Protein AF-A0A959B3U3-F1 (afdb_monomer)

Foldseek 3Di:
DVPDDPVPDDPDPDDDDDDPDDDDDDDDDWDLADKAAPVRHQDDDFDAQPPDWGKGFIDGPPTIADKWKFKAAPVRHTPDTDPHRIDTCNPPDPHDMHIGIDHDHDD

Nearest PDB structures (foldseek):
  9fly-assembly1_A  TM=5.679E-01  e=2.141E+00  Aureispira sp. CCB-QB1
  7uja-assembly1_K  TM=3.848E-01  e=6.391E-01  Respiratory syncytial virus
  7sem-assembly1_F  TM=3.787E-01  e=1.516E+00  human metapneumovirus
  6leg-assembly1_D  TM=4.419E-01  e=4.527E+00  Escherichia coli
  7tzh-assembly2_B  TM=5.609E-01  e=7.601E+00  Homo sapiens

Solvent-accessible surface area (backbone atoms only — not comparable to full-atom values): 7048 Å² total; per-residue (Å²): 111,96,90,56,59,78,92,80,48,84,88,54,100,61,96,76,82,79,71,98,66,84,86,87,84,84,88,69,77,53,30,42,52,47,64,29,26,88,87,67,44,84,77,84,89,79,65,57,69,72,86,53,86,34,72,49,52,54,36,77,45,78,63,31,66,49,77,44,41,38,32,19,40,81,85,68,49,79,75,46,75,54,96,58,53,64,44,68,39,24,87,44,78,91,78,58,73,43,78,41,53,44,36,39,75,88,133

Secondary structure (DSSP, 8-state):
-TTS-TTTS--SSS-----S----------B--EEE-TTS-S-----TTSSS--EEE-EEES-BSEEEEEEEETT--EEE--SSSEEE-TTSPSS-EEEEEEEE---

Sequence (107 aa):
MVGDDAAAVALSDDCFDLSDNYITVVRVVPDGGMVSRPNGATEVYVCPGDGNPDIVRADSSGTAGLYTYVITDENNIILSLPTGDSFDFDDAPAGICRIWGLAYTGN

pLDDT: mean 93.55, std 5.15, range [63.56, 98.06]

Structure (mmCIF, N/CA/C/O backbone):
data_AF-A0A959B3U3-F1
#
_entry.id   AF-A0A959B3U3-F1
#
loop_
_atom_site.group_PDB
_atom_site.id
_atom_site.type_symbol
_atom_site.label_atom_id
_atom_site.label_alt_id
_atom_site.label_comp_id
_atom_site.label_asym_id
_atom_site.label_entity_id
_atom_site.label_seq_id
_atom_site.pdbx_PDB_ins_code
_atom_site.Cartn_x
_atom_site.Cartn_y
_atom_site.Cartn_z
_atom_site.occupancy
_atom_site.B_iso_or_equiv
_atom_site.auth_seq_id
_atom_site.auth_comp_id
_atom_site.auth_asym_id
_atom_site.auth_atom_id
_atom_site.pdbx_PDB_model_num
ATOM 1 N N . MET A 1 1 ? 2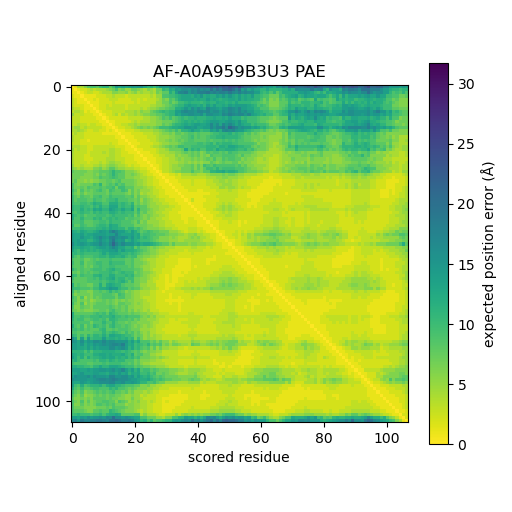4.433 -9.248 -27.341 1.00 64.56 1 MET A N 1
ATOM 2 C CA . MET A 1 1 ? 24.847 -9.950 -26.102 1.00 64.56 1 MET A CA 1
ATOM 3 C C . MET A 1 1 ? 24.015 -9.446 -24.931 1.00 64.56 1 MET A C 1
ATOM 5 O O . MET A 1 1 ? 23.325 -8.444 -25.069 1.00 64.56 1 MET A O 1
ATOM 9 N N . VAL A 1 2 ? 24.027 -10.141 -23.789 1.00 85.81 2 VAL A N 1
ATOM 10 C CA . VAL A 1 2 ? 23.356 -9.634 -22.579 1.00 85.81 2 VAL A CA 1
ATOM 11 C C . VAL A 1 2 ? 23.987 -8.296 -22.191 1.00 85.81 2 VAL A C 1
ATOM 13 O O . VAL A 1 2 ? 25.197 -8.235 -21.989 1.00 85.81 2 VAL A O 1
ATOM 16 N N . GLY A 1 3 ? 23.159 -7.255 -22.094 1.00 88.00 3 GLY A N 1
ATOM 17 C CA . GLY A 1 3 ? 23.585 -5.887 -21.786 1.00 88.00 3 GLY A CA 1
ATOM 18 C C . GLY A 1 3 ? 23.731 -4.964 -22.999 1.00 88.00 3 GLY A C 1
ATOM 19 O O . GLY A 1 3 ? 23.881 -3.763 -22.796 1.00 88.00 3 GLY A O 1
ATOM 20 N N . ASP A 1 4 ? 23.644 -5.485 -24.226 1.00 94.44 4 ASP A N 1
ATOM 21 C CA . ASP A 1 4 ? 23.691 -4.653 -25.432 1.00 94.44 4 ASP A CA 1
ATOM 22 C C . ASP A 1 4 ? 22.347 -3.959 -25.696 1.00 94.44 4 ASP A C 1
ATOM 24 O O . ASP A 1 4 ? 21.279 -4.511 -25.416 1.00 94.44 4 ASP A O 1
ATOM 28 N N . ASP A 1 5 ? 22.410 -2.769 -26.296 1.00 92.69 5 ASP A N 1
ATOM 29 C CA . ASP A 1 5 ? 21.238 -2.070 -26.820 1.00 92.69 5 ASP A CA 1
ATOM 30 C C . ASP A 1 5 ? 20.750 -2.762 -28.100 1.00 92.69 5 ASP A C 1
ATOM 32 O O . ASP A 1 5 ? 21.403 -2.723 -29.146 1.00 92.69 5 ASP A O 1
ATOM 36 N N . ALA A 1 6 ? 19.581 -3.395 -28.011 1.00 92.00 6 ALA A N 1
ATOM 37 C CA . ALA A 1 6 ? 18.974 -4.131 -29.112 1.00 92.00 6 ALA A CA 1
ATOM 38 C C . ALA A 1 6 ? 18.681 -3.254 -30.344 1.00 92.00 6 ALA A C 1
ATOM 40 O O . ALA A 1 6 ? 18.619 -3.786 -31.448 1.00 92.00 6 ALA A O 1
ATOM 41 N N . ALA A 1 7 ? 18.536 -1.935 -30.179 1.00 91.31 7 ALA A N 1
ATOM 42 C CA . ALA A 1 7 ? 18.303 -1.008 -31.284 1.00 91.31 7 ALA A CA 1
ATOM 43 C C . ALA A 1 7 ? 19.597 -0.547 -31.980 1.00 91.31 7 ALA A C 1
ATOM 45 O O . ALA A 1 7 ? 19.534 0.079 -33.038 1.00 91.31 7 ALA A O 1
ATOM 46 N N . ALA A 1 8 ? 20.766 -0.830 -31.399 1.00 91.38 8 ALA A N 1
ATOM 47 C CA . ALA A 1 8 ? 22.051 -0.325 -31.884 1.00 91.38 8 ALA A CA 1
ATOM 48 C C . ALA A 1 8 ? 23.000 -1.418 -32.397 1.00 91.38 8 ALA A C 1
ATOM 50 O O . ALA A 1 8 ? 23.991 -1.101 -33.059 1.00 91.38 8 ALA A O 1
ATOM 51 N N . VAL A 1 9 ? 22.737 -2.692 -32.091 1.00 92.19 9 VAL A N 1
ATOM 52 C CA . VAL A 1 9 ? 23.611 -3.810 -32.473 1.00 92.19 9 VAL A CA 1
ATOM 53 C C . VAL A 1 9 ? 22.992 -4.672 -33.569 1.00 92.19 9 VAL A C 1
ATOM 55 O O . VAL A 1 9 ? 21.776 -4.820 -33.653 1.00 92.19 9 VAL A O 1
ATOM 58 N N . ALA A 1 10 ? 23.840 -5.289 -34.396 1.00 91.38 10 ALA A N 1
ATOM 59 C CA . ALA A 1 10 ? 23.390 -6.311 -35.334 1.00 91.38 10 ALA A CA 1
ATOM 60 C C . ALA A 1 10 ? 22.906 -7.543 -34.552 1.00 91.38 10 ALA A C 1
ATOM 62 O O . ALA A 1 10 ? 23.698 -8.211 -33.882 1.00 91.38 10 ALA A O 1
ATOM 63 N N . LEU A 1 11 ? 21.601 -7.815 -34.610 1.00 91.25 11 LEU A N 1
ATOM 64 C CA . LEU A 1 11 ? 20.974 -8.946 -33.917 1.00 91.25 11 LEU A CA 1
ATOM 65 C C . LEU A 1 11 ? 20.965 -10.228 -34.759 1.00 91.25 11 LEU A C 1
ATOM 67 O O . LEU A 1 11 ? 20.852 -11.321 -34.207 1.00 91.25 11 LEU A O 1
ATOM 71 N N . SER A 1 12 ? 21.106 -10.094 -36.076 1.00 93.12 12 SER A N 1
ATOM 72 C CA . SER A 1 12 ? 21.281 -11.183 -37.036 1.00 93.12 12 SER A CA 1
ATOM 73 C C . SER A 1 12 ? 22.403 -10.824 -38.014 1.00 93.12 12 SER A C 1
ATOM 75 O O . SER A 1 12 ? 22.763 -9.657 -38.170 1.00 93.12 12 SER A O 1
ATOM 77 N N . ASP A 1 13 ? 22.977 -11.847 -38.636 1.00 92.81 13 ASP A N 1
ATOM 78 C CA . ASP A 1 13 ? 23.920 -11.768 -39.750 1.00 92.81 13 ASP A CA 1
ATOM 79 C C . ASP A 1 13 ? 23.238 -11.543 -41.114 1.00 92.81 13 ASP A C 1
ATOM 81 O O . ASP A 1 13 ? 23.927 -11.373 -42.121 1.00 92.81 13 ASP A O 1
ATOM 85 N N . ASP A 1 14 ? 21.904 -11.487 -41.138 1.00 91.81 14 ASP A N 1
ATOM 86 C CA . ASP A 1 14 ? 21.077 -11.122 -42.289 1.00 91.81 14 ASP A CA 1
ATOM 87 C C . ASP A 1 14 ? 19.996 -10.093 -41.870 1.00 91.81 14 ASP A C 1
ATOM 89 O O . ASP A 1 14 ? 20.128 -9.401 -40.858 1.00 91.81 14 ASP A O 1
ATOM 93 N N . CYS A 1 15 ? 18.931 -9.939 -42.655 1.00 94.19 15 CYS A N 1
ATOM 94 C CA . CYS A 1 15 ? 17.864 -8.969 -42.427 1.00 94.19 15 CYS A CA 1
ATOM 95 C C . CYS A 1 15 ? 17.078 -9.258 -41.134 1.00 94.19 15 CYS A C 1
ATOM 97 O O . CYS A 1 15 ? 16.486 -10.327 -40.975 1.00 94.19 15 CYS A O 1
ATOM 99 N N . PHE A 1 16 ? 16.998 -8.267 -40.246 1.00 94.12 16 PHE A N 1
ATOM 100 C CA . PHE A 1 16 ? 16.169 -8.294 -39.041 1.00 94.12 16 PHE A CA 1
ATOM 101 C C . PHE A 1 16 ? 15.469 -6.948 -38.842 1.00 94.12 16 PHE A C 1
ATOM 103 O O . PHE A 1 16 ? 15.914 -5.927 -39.366 1.00 94.12 16 PHE A O 1
ATOM 110 N N . ASP A 1 17 ? 14.390 -6.961 -38.065 1.00 94.94 17 ASP A N 1
ATOM 111 C CA . ASP A 1 17 ? 13.682 -5.763 -37.624 1.00 94.94 17 ASP A CA 1
ATOM 112 C C . ASP A 1 17 ? 13.137 -5.993 -36.209 1.00 94.94 17 ASP A C 1
ATOM 114 O O . ASP A 1 17 ? 12.819 -7.129 -35.836 1.00 94.94 17 ASP A O 1
ATOM 118 N N . LEU A 1 18 ? 13.061 -4.933 -35.410 1.00 95.88 18 LEU A N 1
ATOM 119 C CA . LEU A 1 18 ? 12.383 -4.969 -34.116 1.00 95.88 18 LEU A CA 1
ATOM 120 C C . LEU A 1 18 ? 10.930 -4.539 -34.311 1.00 95.88 18 LEU A C 1
ATOM 122 O O . LEU A 1 18 ? 10.608 -3.792 -35.225 1.00 95.88 18 LEU A O 1
ATOM 126 N N . SER A 1 19 ? 10.032 -4.996 -33.441 1.00 96.44 19 SER A N 1
ATOM 127 C CA . SER A 1 19 ? 8.667 -4.473 -33.451 1.00 96.44 19 SER A CA 1
ATOM 128 C C . SER A 1 19 ? 8.660 -2.965 -33.178 1.00 96.44 19 SER A C 1
ATOM 130 O O . SER A 1 19 ? 9.404 -2.483 -32.325 1.00 96.44 19 SER A O 1
ATOM 132 N N . ASP A 1 20 ? 7.742 -2.239 -33.824 1.00 96.25 20 ASP A N 1
ATOM 133 C CA . ASP A 1 20 ? 7.542 -0.794 -33.611 1.00 96.25 20 ASP A CA 1
ATOM 134 C C . ASP A 1 20 ? 7.144 -0.439 -32.165 1.00 96.25 20 ASP A C 1
ATOM 136 O O . ASP A 1 20 ? 7.209 0.716 -31.741 1.00 96.25 20 ASP A O 1
ATOM 140 N N . ASN A 1 21 ? 6.694 -1.433 -31.396 1.00 95.62 21 ASN A N 1
ATOM 141 C CA . ASN A 1 21 ? 6.326 -1.314 -29.995 1.00 95.62 21 ASN A CA 1
ATOM 142 C C . ASN A 1 21 ? 7.089 -2.315 -29.118 1.00 95.62 21 ASN A C 1
ATOM 144 O O . ASN A 1 21 ? 7.773 -3.220 -29.590 1.00 95.62 21 ASN A O 1
ATOM 148 N N . TYR A 1 22 ? 6.933 -2.167 -27.807 1.00 95.62 22 TYR A N 1
ATOM 149 C CA . TYR A 1 22 ? 7.511 -3.064 -26.816 1.00 95.62 22 TYR A CA 1
ATOM 150 C C . TYR A 1 22 ? 6.669 -3.075 -25.541 1.00 95.62 22 TYR A C 1
ATOM 152 O O . TYR A 1 22 ? 5.852 -2.185 -25.295 1.00 95.62 22 TYR A O 1
ATOM 160 N N . ILE A 1 23 ? 6.891 -4.094 -24.713 1.00 94.56 23 ILE A N 1
ATOM 161 C CA . ILE A 1 23 ? 6.346 -4.164 -23.358 1.00 94.56 23 ILE A CA 1
ATOM 162 C C . ILE A 1 23 ? 7.422 -3.670 -22.395 1.00 94.56 23 ILE A C 1
ATOM 164 O O . ILE A 1 23 ? 8.488 -4.277 -22.277 1.00 94.56 23 ILE A O 1
ATOM 168 N N . THR A 1 24 ? 7.133 -2.590 -21.674 1.00 92.31 24 THR A N 1
ATOM 169 C CA . THR A 1 24 ? 8.014 -2.101 -20.609 1.00 92.31 24 THR A CA 1
ATOM 170 C C . THR A 1 24 ? 7.849 -2.962 -19.361 1.00 92.31 24 THR A C 1
ATOM 172 O O . THR A 1 24 ? 6.769 -3.017 -18.776 1.00 92.31 24 THR A O 1
ATOM 175 N N . VAL A 1 25 ? 8.933 -3.599 -18.916 1.00 90.06 25 VAL A N 1
ATOM 176 C CA . VAL A 1 25 ? 8.976 -4.329 -17.642 1.00 90.06 25 VAL A CA 1
ATOM 177 C C . VAL A 1 25 ? 9.680 -3.469 -16.600 1.00 90.06 25 VAL A C 1
ATOM 179 O O . VAL A 1 25 ? 10.900 -3.317 -16.629 1.00 90.06 25 VAL A O 1
ATOM 182 N N . VAL A 1 26 ? 8.912 -2.926 -15.657 1.00 86.56 26 VAL A N 1
ATOM 183 C CA . VAL A 1 26 ? 9.448 -2.169 -14.520 1.00 86.56 26 VAL A CA 1
ATOM 184 C C . VAL A 1 26 ? 9.611 -3.112 -13.331 1.00 86.56 26 VAL A C 1
ATOM 186 O O . VAL A 1 26 ? 8.649 -3.734 -12.887 1.00 86.56 26 VAL A O 1
ATOM 189 N N . ARG A 1 27 ? 10.835 -3.232 -12.808 1.00 86.81 27 ARG A N 1
ATOM 190 C CA . ARG A 1 27 ? 11.133 -4.033 -11.613 1.00 86.81 27 ARG A CA 1
ATOM 191 C C . ARG A 1 27 ? 11.305 -3.105 -10.419 1.00 86.81 27 ARG A C 1
ATOM 193 O O . ARG A 1 27 ? 12.273 -2.355 -10.362 1.00 86.81 27 ARG A O 1
ATOM 200 N N . VAL A 1 28 ? 10.377 -3.180 -9.474 1.00 88.94 28 VAL A N 1
ATOM 201 C CA . VAL A 1 28 ? 10.453 -2.498 -8.175 1.00 88.94 28 VAL A CA 1
ATOM 202 C C . VAL A 1 28 ? 10.406 -3.565 -7.087 1.00 88.94 28 VAL A C 1
ATOM 204 O O . VAL A 1 28 ? 9.678 -4.549 -7.214 1.00 88.94 28 VAL A O 1
ATOM 207 N N . VAL A 1 29 ? 11.201 -3.392 -6.033 1.00 93.69 29 VAL A N 1
ATOM 208 C CA . VAL A 1 29 ? 11.051 -4.178 -4.804 1.00 93.69 29 VAL A CA 1
ATOM 209 C C . VAL A 1 29 ? 10.004 -3.455 -3.955 1.00 93.69 29 VAL A C 1
ATOM 211 O O . VAL A 1 29 ? 10.256 -2.304 -3.596 1.00 93.69 29 VAL A O 1
ATOM 214 N N . PRO A 1 30 ? 8.826 -4.054 -3.698 1.00 95.19 30 PRO A N 1
ATOM 215 C CA . PRO A 1 30 ? 7.801 -3.388 -2.909 1.00 95.19 30 PRO A CA 1
ATOM 216 C C . PRO A 1 30 ? 8.245 -3.248 -1.449 1.00 95.19 30 PRO A C 1
ATOM 218 O O . PRO A 1 30 ? 8.814 -4.183 -0.883 1.00 95.19 30 PRO A O 1
ATOM 221 N N . ASP A 1 31 ? 7.956 -2.096 -0.849 1.00 97.12 31 ASP A N 1
ATOM 222 C CA . ASP A 1 31 ? 8.215 -1.807 0.564 1.00 97.12 31 ASP A CA 1
ATOM 223 C C . ASP A 1 31 ? 6.941 -1.267 1.221 1.00 97.12 31 ASP A C 1
ATOM 225 O O . ASP A 1 31 ? 6.414 -0.225 0.819 1.00 97.12 31 ASP A O 1
ATOM 229 N N . GLY A 1 32 ? 6.426 -2.011 2.206 1.00 96.31 32 GLY A N 1
ATOM 230 C CA . GLY A 1 32 ? 5.205 -1.682 2.945 1.00 96.31 32 GLY A CA 1
ATOM 231 C C . GLY A 1 32 ? 5.359 -0.484 3.888 1.00 96.31 32 GLY A C 1
ATOM 232 O O . GLY A 1 32 ? 4.350 0.095 4.305 1.00 96.31 32 GLY A O 1
ATOM 233 N N . GLY A 1 33 ? 6.599 -0.091 4.191 1.00 97.06 33 GLY A N 1
ATOM 234 C CA . GLY A 1 33 ? 6.903 1.041 5.052 1.00 97.06 33 GLY A CA 1
ATOM 235 C C . GLY A 1 33 ? 6.297 0.922 6.454 1.00 97.06 33 GLY A C 1
ATOM 236 O O . GLY A 1 33 ? 6.117 -0.169 6.999 1.00 97.06 33 GLY A O 1
ATOM 237 N N . MET A 1 34 ? 5.982 2.074 7.047 1.00 97.56 34 MET A N 1
ATOM 238 C CA . MET A 1 34 ? 5.301 2.179 8.342 1.00 97.56 34 MET A CA 1
ATOM 239 C C . MET A 1 34 ? 3.918 2.803 8.181 1.00 97.56 34 MET A C 1
ATOM 241 O O . MET A 1 34 ? 3.766 3.775 7.438 1.00 97.56 34 MET A O 1
ATOM 245 N N . VAL A 1 35 ? 2.946 2.288 8.938 1.00 97.88 35 VAL A N 1
ATOM 246 C CA . VAL A 1 35 ? 1.598 2.857 9.061 1.00 97.88 35 VAL A CA 1
ATOM 247 C C . VAL A 1 35 ? 1.456 3.555 10.406 1.00 97.88 35 VAL A C 1
ATOM 249 O O . VAL A 1 35 ? 1.825 3.013 11.448 1.00 97.88 35 VAL A O 1
ATOM 252 N N . SER A 1 36 ? 0.896 4.755 10.381 1.00 98.06 36 SER A N 1
ATOM 253 C CA . SER A 1 36 ? 0.548 5.531 11.567 1.00 98.06 36 SER A CA 1
ATOM 254 C C . SER A 1 36 ? -0.739 6.307 11.312 1.00 98.06 36 SER A C 1
ATOM 256 O O . SER A 1 36 ? -1.350 6.209 10.253 1.00 98.06 36 SER A O 1
ATOM 258 N N . ARG A 1 37 ? -1.191 7.077 12.292 1.00 97.06 37 ARG A N 1
ATOM 259 C CA . ARG A 1 37 ? -2.195 8.124 12.097 1.00 97.06 37 ARG A CA 1
ATOM 260 C C . ARG A 1 37 ? -1.493 9.429 11.699 1.00 97.06 37 ARG A C 1
ATOM 262 O O . ARG A 1 37 ? -0.321 9.599 12.028 1.00 97.06 37 ARG A O 1
ATOM 269 N N . PRO A 1 38 ? -2.198 10.417 11.116 1.00 96.31 38 PRO A N 1
ATOM 270 C CA . PRO A 1 38 ? -1.602 11.707 10.736 1.00 96.31 38 PRO A CA 1
ATOM 271 C C . PRO A 1 38 ? -0.914 12.480 11.876 1.00 96.31 38 PRO A C 1
ATOM 273 O O . PRO A 1 38 ? -0.096 13.359 11.631 1.00 96.31 38 PRO A O 1
ATOM 276 N N . ASN A 1 39 ? -1.251 12.178 13.132 1.00 95.69 39 ASN A N 1
ATOM 277 C CA . ASN A 1 39 ? -0.611 12.743 14.323 1.00 95.69 39 ASN A CA 1
ATOM 278 C C . ASN A 1 39 ? 0.557 11.885 14.861 1.00 95.69 39 ASN A C 1
ATOM 280 O O . ASN A 1 39 ? 1.054 12.154 15.951 1.00 95.69 39 ASN A O 1
ATOM 284 N N . GLY A 1 40 ? 0.956 10.835 14.140 1.00 96.31 40 GLY A N 1
ATOM 285 C CA . GLY A 1 40 ? 1.996 9.881 14.520 1.00 96.31 40 GLY 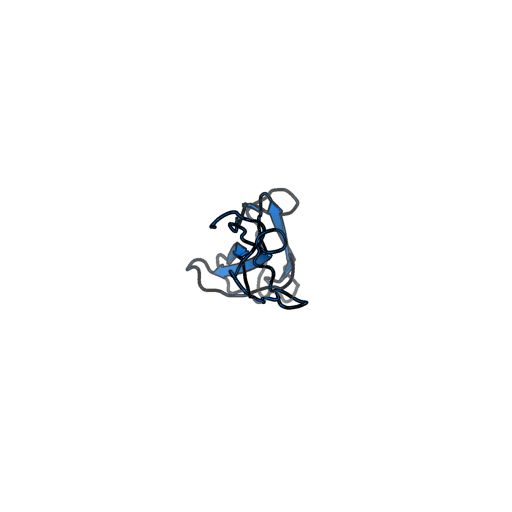A CA 1
ATOM 286 C C . GLY A 1 40 ? 1.548 8.764 15.468 1.00 96.31 40 GLY A C 1
ATOM 287 O O . GLY A 1 40 ? 2.353 7.888 15.772 1.00 96.31 40 GLY A O 1
ATOM 288 N N . ALA A 1 41 ? 0.298 8.756 15.940 1.00 97.31 41 ALA A N 1
ATOM 289 C CA . ALA A 1 41 ? -0.183 7.707 16.839 1.00 97.31 41 ALA A CA 1
ATOM 290 C C . ALA A 1 41 ? -0.368 6.370 16.104 1.00 97.31 41 ALA A C 1
ATOM 292 O O . ALA A 1 41 ? -0.762 6.343 14.941 1.00 97.31 41 ALA A O 1
ATOM 293 N N . THR A 1 42 ? -0.144 5.260 16.802 1.00 96.44 42 THR A N 1
ATOM 294 C CA . THR A 1 42 ? -0.349 3.893 16.283 1.00 96.44 42 THR A CA 1
ATOM 295 C C . THR A 1 42 ? -1.567 3.203 16.895 1.00 96.44 42 THR A C 1
ATOM 297 O O . THR A 1 42 ? -1.860 2.062 16.560 1.00 96.44 42 THR A O 1
ATOM 300 N N . GLU A 1 43 ? -2.282 3.892 17.786 1.00 96.12 43 GLU A N 1
ATOM 301 C CA . GLU A 1 43 ? -3.458 3.381 18.486 1.00 96.12 43 GLU A CA 1
ATOM 302 C C . GLU A 1 43 ? -4.581 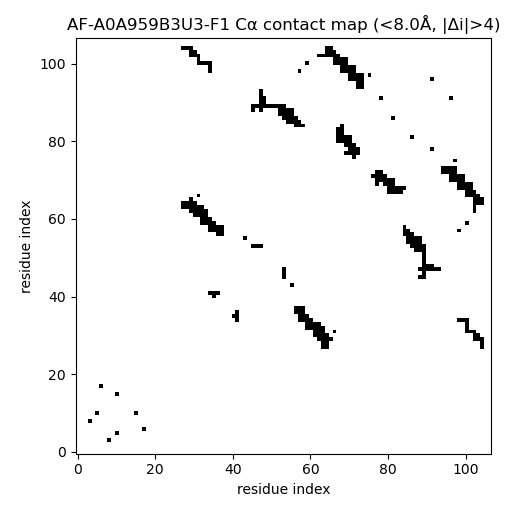4.429 18.498 1.00 96.12 43 GLU A C 1
ATOM 304 O O . GLU A 1 43 ? -4.352 5.647 18.490 1.00 96.12 43 GLU A O 1
ATOM 309 N N . VAL A 1 44 ? -5.819 3.941 18.489 1.00 95.94 44 VAL A N 1
ATOM 310 C CA . VAL A 1 44 ? -7.048 4.730 18.585 1.00 95.94 44 VAL A CA 1
ATOM 311 C C . VAL A 1 44 ? -8.154 3.861 19.170 1.00 95.94 44 VAL A C 1
ATOM 313 O O . VAL A 1 44 ? -8.195 2.663 18.910 1.00 95.94 44 VAL A O 1
ATOM 316 N N . TYR A 1 45 ? -9.042 4.479 19.942 1.00 94.88 45 TYR A N 1
ATOM 317 C CA . TYR A 1 45 ? -10.259 3.853 20.443 1.00 94.88 45 TYR A CA 1
ATOM 318 C C . TYR A 1 45 ? -11.456 4.478 19.729 1.00 94.88 45 TYR A C 1
ATOM 320 O O . TYR A 1 45 ? -11.487 5.697 19.545 1.00 94.88 45 TYR A O 1
ATOM 328 N N . VAL A 1 46 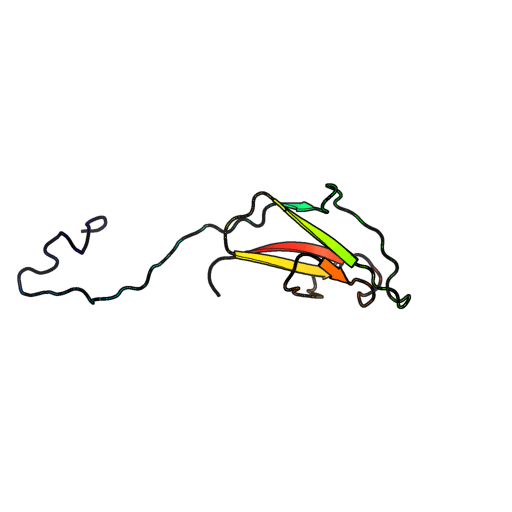? -12.397 3.631 19.328 1.00 94.12 46 VAL A N 1
ATOM 329 C CA . VAL A 1 46 ? -13.626 3.957 18.591 1.00 94.12 46 VAL A CA 1
ATOM 330 C C . VAL A 1 46 ? -14.817 3.262 19.264 1.00 94.12 46 VAL A C 1
ATOM 332 O O . VAL A 1 46 ? -14.600 2.386 20.111 1.00 94.12 46 VAL A O 1
ATOM 335 N N . CYS A 1 47 ? -16.044 3.662 18.939 1.00 91.94 47 CYS A N 1
ATOM 336 C CA . CYS A 1 47 ? -17.277 3.179 19.564 1.00 91.94 47 CYS A CA 1
ATOM 337 C C . CYS A 1 47 ? -18.144 2.401 18.554 1.00 91.94 47 CYS A C 1
ATOM 339 O O . CYS A 1 47 ? -19.203 2.890 18.168 1.00 91.94 47 CYS A O 1
ATOM 341 N N . PRO A 1 48 ? -17.753 1.169 18.173 1.00 91.12 48 PRO A N 1
ATOM 342 C CA . PRO A 1 48 ? -18.417 0.464 17.085 1.00 91.12 48 PRO A CA 1
ATOM 343 C C . PRO A 1 48 ? -19.874 0.125 17.421 1.00 91.12 48 PRO A C 1
ATOM 345 O O . PRO A 1 48 ? -20.177 -0.358 18.521 1.00 91.12 48 PRO A O 1
ATOM 348 N N . GLY A 1 49 ? -20.763 0.306 16.449 1.00 90.75 49 GLY A N 1
ATOM 349 C CA . GLY A 1 49 ? -22.169 -0.077 16.505 1.00 90.75 49 GLY A CA 1
ATOM 350 C C . GLY A 1 49 ? -23.064 0.921 17.238 1.00 90.75 49 GLY A C 1
ATOM 351 O O . GLY A 1 49 ? -24.157 0.542 17.674 1.00 90.75 49 GLY A O 1
ATOM 352 N N . ASP A 1 50 ? -22.622 2.171 17.407 1.00 92.12 50 ASP A N 1
ATOM 353 C CA . ASP A 1 50 ? -23.432 3.234 18.010 1.00 92.12 50 ASP A CA 1
ATOM 354 C C . ASP A 1 50 ? -24.263 4.024 16.977 1.00 92.12 50 ASP A C 1
ATOM 356 O O . ASP A 1 50 ? -25.147 4.807 17.349 1.00 92.12 50 ASP A O 1
ATOM 360 N N . GLY A 1 51 ? -24.044 3.747 15.686 1.00 92.38 51 GLY A N 1
ATOM 361 C CA . GLY A 1 51 ? -24.742 4.362 14.562 1.00 92.38 51 GLY A CA 1
ATOM 362 C C . GLY A 1 51 ? -24.167 5.716 14.142 1.00 92.38 51 GLY A C 1
ATOM 363 O O . GLY A 1 51 ? -24.768 6.386 13.295 1.00 92.38 51 GLY A O 1
ATOM 364 N N . ASN A 1 52 ? -23.044 6.142 14.729 1.00 94.38 52 ASN A N 1
ATOM 365 C CA . ASN A 1 52 ? -22.251 7.276 14.279 1.00 94.38 52 ASN A CA 1
ATOM 366 C C . ASN A 1 52 ? -20.953 6.774 13.621 1.00 94.38 52 ASN A C 1
ATOM 368 O O . ASN A 1 52 ? -20.262 5.942 14.195 1.00 94.38 52 ASN A O 1
ATOM 372 N N . PRO A 1 53 ? -20.557 7.337 12.464 1.00 94.38 53 PRO A N 1
ATOM 373 C CA . PRO A 1 53 ? -19.324 6.938 11.791 1.00 94.38 53 PRO A CA 1
ATOM 374 C C . PRO A 1 53 ? -18.065 7.109 12.651 1.00 94.38 53 PRO A C 1
ATOM 376 O O . PRO A 1 53 ? -17.731 8.220 13.081 1.00 94.38 53 PRO A O 1
ATOM 379 N N . ASP A 1 54 ? -17.300 6.030 12.787 1.00 95.00 54 ASP A N 1
ATOM 380 C CA . ASP A 1 54 ? -16.027 5.964 13.502 1.00 95.00 54 ASP A CA 1
ATOM 381 C C . ASP A 1 54 ? -14.861 6.040 12.509 1.00 95.00 54 ASP A C 1
ATOM 383 O O . ASP A 1 54 ? -14.170 5.060 12.212 1.00 95.00 54 ASP A O 1
ATOM 387 N N . ILE A 1 55 ? -14.636 7.234 11.956 1.00 95.19 55 ILE A N 1
ATOM 388 C CA . ILE A 1 55 ? -13.634 7.414 10.903 1.00 95.19 55 ILE A CA 1
ATOM 389 C C . ILE A 1 55 ? -12.214 7.447 11.477 1.00 95.19 55 ILE A C 1
ATOM 391 O O . ILE A 1 55 ? -11.793 8.406 12.134 1.00 95.19 55 ILE A O 1
ATOM 395 N N . VAL A 1 56 ? -11.418 6.439 11.129 1.00 96.44 56 VAL A N 1
ATOM 396 C CA . VAL A 1 56 ? -9.979 6.399 11.393 1.00 96.44 56 VAL A CA 1
ATOM 397 C C . VAL A 1 56 ? -9.222 6.628 10.096 1.00 96.44 56 VAL A C 1
ATOM 399 O O . VAL A 1 56 ? -9.384 5.896 9.124 1.00 96.44 56 VAL A O 1
ATOM 402 N N . ARG A 1 57 ? -8.353 7.641 10.104 1.00 97.12 57 ARG A N 1
ATOM 403 C CA . ARG A 1 57 ? -7.427 7.930 9.010 1.00 97.12 57 ARG A CA 1
ATOM 404 C C . ARG A 1 57 ? -6.039 7.373 9.308 1.00 97.12 57 ARG A C 1
ATOM 406 O O . ARG A 1 57 ? -5.486 7.647 10.378 1.00 97.12 57 ARG A O 1
ATOM 413 N N . ALA A 1 58 ? -5.492 6.637 8.353 1.00 97.50 58 ALA A N 1
ATOM 414 C CA . ALA A 1 58 ? -4.116 6.184 8.321 1.00 97.50 58 ALA A CA 1
ATOM 415 C C . ALA A 1 58 ? -3.242 7.132 7.491 1.00 97.50 58 ALA A C 1
ATOM 417 O O . ALA A 1 58 ? -3.714 7.909 6.665 1.00 97.50 58 ALA A O 1
ATOM 418 N N . ASP A 1 59 ? -1.950 7.055 7.745 1.00 97.31 59 ASP A N 1
ATOM 419 C CA . ASP A 1 59 ? -0.879 7.664 6.984 1.00 97.31 59 ASP A CA 1
ATOM 420 C C . ASP A 1 59 ? 0.208 6.605 6.771 1.00 97.31 59 ASP A C 1
ATOM 422 O O . ASP A 1 59 ? 0.306 5.638 7.535 1.00 97.31 59 ASP A O 1
ATOM 426 N N . SER A 1 60 ? 0.984 6.733 5.698 1.00 96.81 60 SER A N 1
ATOM 427 C CA . SER A 1 60 ? 2.065 5.794 5.390 1.00 96.81 60 SER A CA 1
ATOM 428 C C . SER A 1 60 ? 3.346 6.522 5.016 1.00 96.81 60 SER A C 1
ATOM 430 O O . SER A 1 60 ? 3.334 7.577 4.386 1.00 96.81 60 SER A O 1
ATOM 432 N N . SER A 1 61 ? 4.478 5.955 5.424 1.00 97.06 61 SER A N 1
ATOM 433 C CA . SER A 1 61 ? 5.796 6.529 5.151 1.00 97.06 61 SER A CA 1
ATOM 434 C C . SER A 1 61 ? 6.808 5.449 4.792 1.00 97.06 61 SER A C 1
ATOM 436 O O . SER A 1 61 ? 6.695 4.310 5.244 1.00 97.06 61 SER A O 1
ATOM 438 N N . GLY A 1 62 ? 7.802 5.815 3.976 1.00 95.75 62 GLY A N 1
ATOM 439 C CA . GLY A 1 62 ? 8.858 4.894 3.548 1.00 95.75 62 GLY A CA 1
ATOM 440 C C . GLY A 1 62 ? 8.361 3.768 2.639 1.00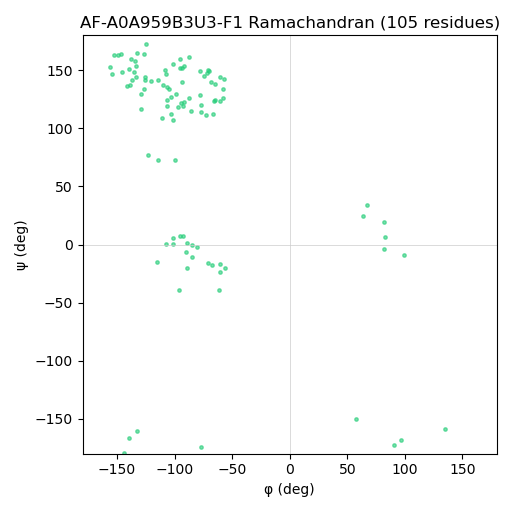 95.75 62 GLY A C 1
ATOM 441 O O . GLY A 1 62 ? 8.862 2.658 2.737 1.00 95.75 62 GLY A O 1
ATOM 442 N N . THR A 1 63 ? 7.359 4.032 1.798 1.00 95.81 63 THR A N 1
ATOM 443 C CA . THR A 1 63 ? 6.751 3.018 0.928 1.00 95.81 63 THR A CA 1
ATOM 444 C C . THR A 1 63 ? 7.396 2.995 -0.460 1.00 95.81 63 THR A C 1
ATOM 446 O O . THR A 1 63 ? 7.899 4.010 -0.950 1.00 95.81 63 THR A O 1
ATOM 449 N N . ALA A 1 64 ? 7.371 1.834 -1.117 1.00 94.25 64 ALA A N 1
ATOM 450 C CA . ALA A 1 64 ? 7.819 1.673 -2.500 1.00 94.25 64 ALA A CA 1
ATOM 451 C C . ALA A 1 64 ? 6.908 0.704 -3.265 1.00 94.25 64 ALA A C 1
ATOM 453 O O . ALA A 1 64 ? 6.572 -0.362 -2.759 1.00 94.25 64 ALA A O 1
ATOM 454 N N . GLY A 1 65 ? 6.553 1.047 -4.506 1.00 92.31 65 GLY A N 1
ATOM 455 C CA . GLY A 1 65 ? 5.609 0.276 -5.326 1.00 92.31 65 GLY A CA 1
ATOM 456 C C . GLY A 1 65 ? 4.179 0.820 -5.267 1.00 92.31 65 GLY A C 1
ATOM 457 O O . GLY A 1 65 ? 3.949 1.936 -4.804 1.00 92.31 65 GLY A O 1
ATOM 458 N N . LEU A 1 66 ? 3.222 0.043 -5.780 1.00 92.38 66 LEU A N 1
ATOM 459 C CA . LEU A 1 66 ? 1.798 0.334 -5.595 1.00 92.38 66 LEU A CA 1
ATOM 460 C C . LEU A 1 66 ? 1.431 0.081 -4.135 1.00 92.38 66 LEU 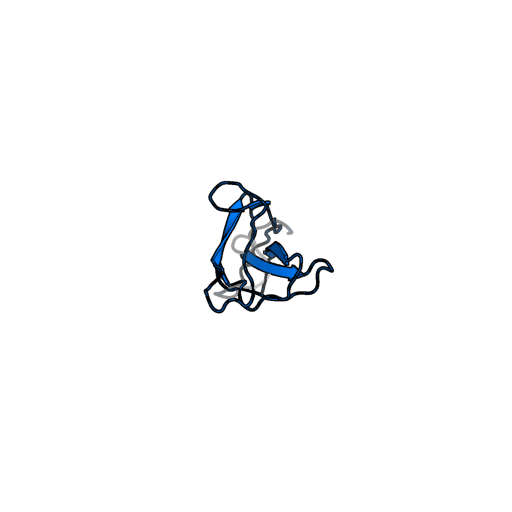A C 1
ATOM 462 O O . LEU A 1 66 ? 2.033 -0.786 -3.506 1.00 92.38 66 LEU A O 1
ATOM 466 N N . TYR A 1 67 ? 0.459 0.820 -3.602 1.00 94.69 67 TYR A N 1
ATOM 467 C CA . TYR A 1 67 ? 0.134 0.772 -2.180 1.00 94.69 67 TYR A CA 1
ATOM 468 C C . TYR A 1 67 ? -1.369 0.745 -1.932 1.00 94.69 67 TYR A C 1
ATOM 470 O O . TYR A 1 67 ? -2.130 1.436 -2.606 1.00 94.69 67 TYR A O 1
ATOM 478 N N . THR A 1 68 ? -1.783 -0.035 -0.942 1.00 96.00 68 THR A N 1
ATOM 479 C CA . THR A 1 68 ? -3.144 -0.044 -0.407 1.00 96.00 68 THR A CA 1
ATOM 480 C C . THR A 1 68 ? -3.112 -0.346 1.084 1.00 96.00 68 THR A C 1
ATOM 482 O O . THR A 1 68 ? -2.117 -0.859 1.600 1.00 96.00 68 THR A O 1
ATOM 485 N N . TYR A 1 69 ? -4.212 -0.067 1.775 1.00 97.44 69 TYR A N 1
ATOM 486 C CA . TYR A 1 69 ? -4.396 -0.507 3.151 1.00 97.44 69 TYR A CA 1
ATOM 487 C C . TYR A 1 69 ? -5.179 -1.818 3.208 1.00 97.44 69 TYR A C 1
ATOM 489 O O . TYR A 1 69 ? -5.988 -2.119 2.328 1.00 97.44 69 TYR A O 1
ATOM 497 N N . VAL A 1 70 ? -4.929 -2.599 4.257 1.00 97.56 7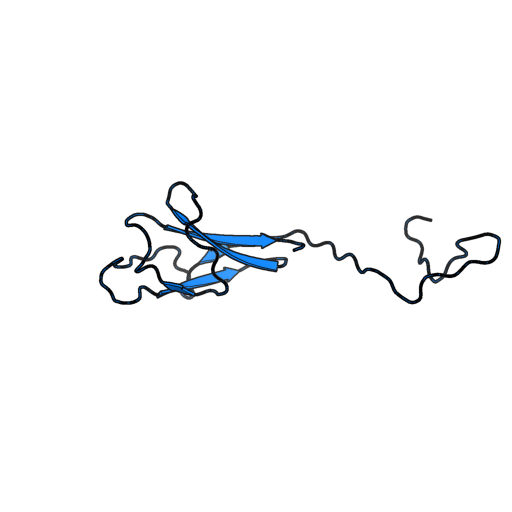0 VAL A N 1
ATOM 498 C CA . VAL A 1 70 ? -5.665 -3.829 4.570 1.00 97.56 70 VAL A CA 1
ATOM 499 C C . VAL A 1 70 ? -6.111 -3.758 6.019 1.00 97.56 70 VAL A C 1
ATOM 501 O O . VAL A 1 70 ? -5.298 -3.493 6.903 1.00 97.56 70 VAL A O 1
ATOM 504 N N . ILE A 1 71 ? -7.393 -4.005 6.267 1.00 97.12 71 ILE A N 1
ATOM 505 C CA . ILE A 1 71 ? -7.956 -4.029 7.616 1.00 97.12 71 ILE A CA 1
ATOM 506 C C . ILE A 1 71 ? -8.156 -5.480 8.028 1.00 97.12 71 ILE A C 1
ATOM 508 O O . ILE A 1 71 ? -8.797 -6.243 7.301 1.00 97.12 71 ILE A O 1
ATOM 512 N N . THR A 1 72 ? -7.622 -5.863 9.185 1.00 97.44 72 THR A N 1
ATOM 513 C CA . THR A 1 72 ? -7.810 -7.206 9.748 1.00 97.44 72 THR A CA 1
ATOM 514 C C . THR A 1 72 ? -8.340 -7.158 11.170 1.00 97.44 72 THR A C 1
ATOM 516 O O . THR A 1 72 ? -8.212 -6.142 11.851 1.00 97.44 72 THR A O 1
ATOM 519 N N . ASP A 1 73 ? -8.848 -8.289 11.645 1.00 96.00 73 ASP A N 1
ATOM 520 C CA . ASP A 1 73 ? -9.037 -8.538 13.072 1.00 96.00 73 ASP A CA 1
ATOM 521 C C . ASP A 1 73 ? -7.704 -8.885 13.779 1.00 96.00 73 ASP A C 1
ATOM 523 O O . ASP A 1 73 ? -6.612 -8.855 13.189 1.00 96.00 73 ASP A O 1
ATOM 527 N N . GLU A 1 74 ? -7.791 -9.246 15.061 1.00 96.25 74 GLU A N 1
ATOM 528 C CA . GLU A 1 74 ? -6.653 -9.662 15.887 1.00 96.25 74 GLU A CA 1
ATOM 529 C C . GLU A 1 74 ? -6.020 -11.004 15.482 1.00 96.25 74 GLU A C 1
ATOM 531 O O . GLU A 1 74 ? -4.861 -11.264 15.829 1.00 96.25 74 GLU A O 1
ATOM 536 N N . ASN A 1 75 ? -6.736 -11.821 14.709 1.00 96.31 75 ASN A N 1
ATOM 537 C CA . ASN A 1 75 ? -6.284 -13.101 14.165 1.00 96.31 75 ASN A CA 1
ATOM 538 C C . ASN A 1 75 ? -5.737 -12.966 12.733 1.00 96.31 75 ASN A C 1
ATOM 540 O O . ASN A 1 75 ? -5.390 -13.968 12.110 1.00 96.31 75 ASN A O 1
ATOM 544 N N . ASN A 1 76 ? -5.605 -11.732 12.230 1.00 96.12 76 ASN A N 1
ATOM 545 C CA . ASN A 1 76 ? -5.184 -11.399 10.867 1.00 96.12 76 ASN A CA 1
ATOM 546 C C . ASN A 1 76 ? -6.151 -11.887 9.775 1.00 96.12 76 ASN A C 1
ATOM 548 O O . ASN A 1 76 ? -5.750 -12.066 8.624 1.00 96.12 76 ASN A O 1
ATOM 552 N N . ILE A 1 77 ? -7.426 -12.076 10.111 1.00 96.69 77 ILE A N 1
ATOM 553 C CA . ILE A 1 77 ? -8.481 -12.298 9.126 1.00 96.69 77 ILE A CA 1
ATOM 554 C C . ILE A 1 77 ? -8.843 -10.955 8.500 1.00 96.69 77 ILE A C 1
ATOM 556 O O . ILE A 1 77 ? -9.104 -9.984 9.209 1.00 96.69 77 ILE A O 1
ATOM 560 N N . ILE A 1 78 ? -8.842 -10.893 7.167 1.00 96.62 78 ILE A N 1
ATOM 561 C CA . ILE A 1 78 ? -9.182 -9.675 6.425 1.00 96.62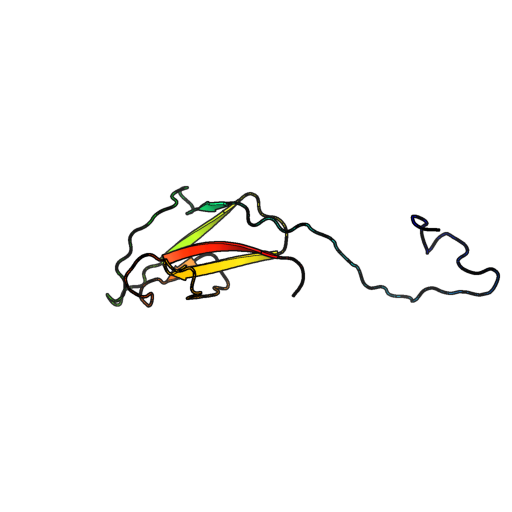 78 ILE A CA 1
ATOM 562 C C . ILE A 1 78 ? -10.653 -9.339 6.654 1.00 96.62 78 ILE A C 1
ATOM 564 O O . ILE A 1 78 ? -11.537 -10.139 6.352 1.00 96.62 78 ILE A O 1
ATOM 568 N N . LEU A 1 79 ? -10.888 -8.128 7.147 1.00 94.69 79 LEU A N 1
ATOM 569 C CA . LEU A 1 79 ? -12.210 -7.537 7.308 1.00 94.69 79 LEU A CA 1
ATOM 570 C C . LEU A 1 79 ? -12.549 -6.634 6.120 1.00 94.69 79 LEU A C 1
ATOM 572 O O . LEU A 1 79 ? -13.686 -6.626 5.660 1.00 94.69 79 LEU A O 1
ATOM 576 N N . SER A 1 80 ? -11.566 -5.879 5.609 1.00 94.31 80 SER A N 1
ATOM 577 C CA . SER A 1 80 ? -11.784 -4.923 4.518 1.00 94.31 80 SER A CA 1
ATOM 578 C C . SER A 1 80 ? -10.515 -4.616 3.713 1.00 94.31 80 SER A C 1
ATOM 580 O O . SER A 1 80 ? -9.396 -4.676 4.231 1.00 94.31 80 SER A O 1
ATOM 582 N N . LEU A 1 81 ? -10.717 -4.256 2.441 1.00 94.19 81 LEU A N 1
ATOM 583 C CA . LEU A 1 81 ? -9.706 -3.796 1.480 1.00 94.19 81 LEU A CA 1
ATOM 584 C C . LEU A 1 81 ? -10.108 -2.413 0.939 1.00 94.19 81 LEU A C 1
ATOM 586 O O . LEU A 1 81 ? -10.669 -2.300 -0.153 1.00 94.19 81 LEU A O 1
ATOM 590 N N . PRO A 1 82 ? -9.905 -1.361 1.736 1.00 91.69 82 PRO A N 1
ATOM 591 C CA . PRO A 1 82 ? -10.367 -0.020 1.410 1.00 91.69 82 PRO A CA 1
ATOM 592 C C . PRO A 1 82 ? -9.574 0.623 0.265 1.00 91.69 82 PRO A C 1
ATOM 594 O O . PRO A 1 82 ? -8.380 0.393 0.103 1.00 91.69 82 PRO A O 1
ATOM 597 N N . THR A 1 83 ? -10.234 1.495 -0.502 1.00 90.06 83 THR A N 1
ATOM 598 C CA . THR A 1 83 ? -9.639 2.202 -1.654 1.00 90.06 83 THR A CA 1
ATOM 599 C C . THR A 1 83 ? -8.969 3.534 -1.293 1.00 90.06 83 THR A C 1
ATOM 601 O O . THR A 1 83 ? -8.513 4.247 -2.183 1.00 90.06 83 THR A O 1
ATOM 604 N N . GLY A 1 84 ? -8.963 3.917 -0.015 1.00 93.50 84 GLY A N 1
ATOM 605 C CA . GLY A 1 84 ? -8.451 5.200 0.477 1.00 93.50 84 GLY A CA 1
ATOM 606 C C . GLY A 1 84 ? -7.681 5.046 1.785 1.00 93.50 84 GLY A C 1
ATOM 607 O O . GLY A 1 84 ? -7.342 3.936 2.174 1.00 93.50 84 GLY A O 1
ATOM 608 N N . ASP A 1 85 ? -7.409 6.160 2.461 1.00 95.25 85 ASP A N 1
ATOM 609 C CA . ASP A 1 85 ? -6.661 6.206 3.726 1.00 95.25 85 ASP A CA 1
ATOM 610 C C . ASP A 1 85 ? -7.560 6.354 4.964 1.00 95.25 85 ASP A C 1
ATOM 612 O O . ASP A 1 85 ? -7.061 6.450 6.080 1.00 95.25 85 ASP A O 1
ATOM 616 N N . SER A 1 86 ? -8.877 6.418 4.771 1.00 95.31 86 SER A N 1
ATOM 617 C CA . SER A 1 86 ? -9.864 6.682 5.815 1.00 95.31 86 SER A CA 1
ATOM 618 C C . SER A 1 86 ? -10.925 5.591 5.809 1.00 95.31 86 SER A C 1
ATOM 620 O O . SER A 1 86 ? -11.426 5.218 4.746 1.00 95.31 86 SER A O 1
ATOM 622 N N . PHE A 1 87 ? -11.258 5.080 6.991 1.00 94.06 87 PHE A N 1
ATOM 623 C CA . PHE A 1 87 ? -12.087 3.887 7.153 1.00 94.06 87 PHE A CA 1
ATOM 624 C C . PHE A 1 87 ? -13.064 4.087 8.297 1.00 94.06 87 PHE A C 1
ATOM 626 O O . PHE A 1 87 ? -12.671 4.602 9.343 1.00 94.06 87 PHE A O 1
ATOM 633 N N . ASP A 1 88 ? -14.305 3.668 8.086 1.00 94.81 88 ASP A N 1
ATOM 634 C CA . ASP A 1 88 ? -15.323 3.635 9.125 1.00 94.81 88 ASP A CA 1
ATOM 635 C C . ASP A 1 88 ? -15.252 2.304 9.876 1.00 94.81 88 ASP A C 1
ATOM 637 O O . ASP A 1 88 ? -15.264 1.238 9.254 1.00 94.81 88 ASP A O 1
ATOM 641 N N . PHE A 1 89 ? -15.130 2.380 11.197 1.00 95.25 89 PHE A N 1
ATOM 642 C CA . PHE A 1 89 ? -15.109 1.225 12.086 1.00 95.25 89 PHE A CA 1
ATOM 643 C C . PHE A 1 89 ? -16.449 0.987 12.797 1.00 95.25 89 PHE A C 1
ATOM 645 O O . PHE A 1 89 ? -16.513 0.061 13.602 1.00 95.25 89 PHE A O 1
ATOM 652 N N . ASP A 1 90 ? -17.515 1.735 12.482 1.00 94.06 90 ASP A N 1
ATOM 653 C CA . ASP A 1 90 ? -18.833 1.547 13.113 1.00 94.06 90 ASP A CA 1
ATOM 654 C C . ASP A 1 90 ? -19.396 0.137 12.834 1.00 94.06 90 ASP A C 1
ATOM 656 O O . ASP A 1 90 ? -19.899 -0.535 13.732 1.00 94.06 90 ASP A O 1
ATOM 660 N N . ASP A 1 91 ? -19.192 -0.376 11.613 1.00 89.81 91 ASP A N 1
ATOM 661 C CA . ASP A 1 91 ? -19.591 -1.732 11.201 1.00 89.81 91 ASP A CA 1
ATOM 662 C C . ASP A 1 91 ? -18.553 -2.823 11.552 1.00 89.81 91 ASP A C 1
ATOM 664 O O . ASP A 1 91 ? -18.741 -4.005 11.231 1.00 89.81 91 ASP A O 1
ATOM 668 N N . ALA A 1 92 ? -17.422 -2.463 12.169 1.00 90.88 92 ALA A N 1
ATOM 669 C CA . ALA A 1 92 ? -16.379 -3.429 12.494 1.00 90.88 92 ALA A CA 1
ATOM 670 C C . ALA A 1 92 ? -16.788 -4.306 13.696 1.00 90.88 92 ALA A C 1
ATOM 672 O O . ALA A 1 92 ? -17.411 -3.825 14.645 1.00 90.88 92 ALA A O 1
ATOM 673 N N . PRO A 1 93 ? -16.410 -5.601 13.718 1.00 87.12 93 PRO A N 1
ATOM 674 C CA . PRO A 1 93 ? -16.637 -6.443 14.885 1.00 87.12 93 PRO A CA 1
ATOM 675 C C . PRO A 1 93 ? -15.978 -5.8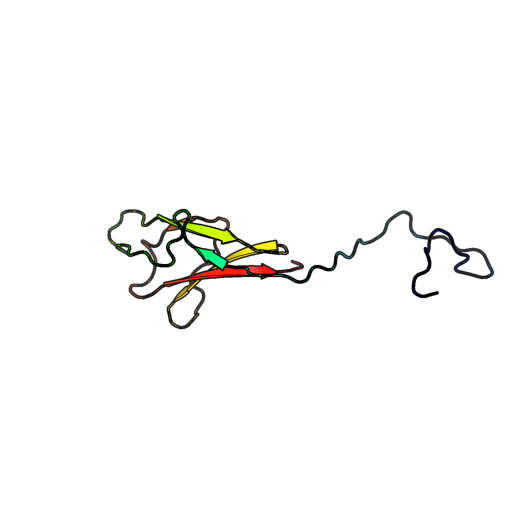58 16.137 1.00 87.12 93 PRO A C 1
ATOM 677 O O . PRO A 1 93 ? -14.855 -5.354 16.085 1.00 87.12 93 PRO A O 1
ATOM 680 N N . ALA A 1 94 ? -16.645 -5.994 17.285 1.00 87.44 94 ALA A N 1
ATOM 681 C CA . ALA A 1 94 ? -16.057 -5.616 18.563 1.00 87.44 94 ALA A CA 1
ATOM 682 C C . ALA A 1 94 ? -14.750 -6.390 18.812 1.00 87.44 94 ALA A C 1
ATOM 684 O O . ALA A 1 94 ? -14.698 -7.610 18.645 1.00 87.44 94 ALA A O 1
ATOM 685 N N . GLY A 1 95 ? -13.708 -5.682 19.250 1.00 90.75 95 GLY A N 1
ATOM 686 C CA . GLY A 1 95 ? -12.385 -6.252 19.496 1.00 90.75 95 GLY A CA 1
ATOM 687 C C . GLY A 1 95 ? -11.269 -5.377 18.935 1.00 90.75 95 GLY A C 1
ATOM 688 O O . GLY A 1 95 ? -11.440 -4.175 18.738 1.00 90.75 95 GLY A O 1
ATOM 689 N N . ILE A 1 96 ? -10.106 -5.986 18.704 1.00 94.75 96 ILE A N 1
ATOM 690 C CA . ILE A 1 96 ? -8.946 -5.303 18.132 1.00 94.75 96 ILE A CA 1
ATOM 691 C C . ILE A 1 96 ? -8.969 -5.470 16.614 1.00 94.75 96 ILE A C 1
ATOM 693 O O . ILE A 1 96 ? -8.909 -6.588 16.100 1.00 94.75 96 ILE A O 1
ATOM 697 N N . CYS A 1 97 ? -8.981 -4.344 15.906 1.00 95.88 97 CYS A N 1
ATOM 698 C CA . CYS A 1 97 ? -8.684 -4.292 14.480 1.00 95.88 97 CYS A CA 1
ATOM 699 C C . CYS A 1 97 ? -7.254 -3.787 14.243 1.00 95.88 97 CYS A C 1
ATOM 701 O O . CYS A 1 97 ? -6.685 -3.068 15.067 1.00 95.88 97 CYS A O 1
ATOM 703 N N . ARG A 1 98 ? -6.669 -4.142 13.097 1.00 96.94 98 ARG A N 1
ATOM 704 C CA . ARG A 1 98 ? -5.347 -3.680 12.651 1.00 96.94 98 ARG A CA 1
ATOM 705 C C . ARG A 1 98 ? -5.447 -3.060 11.266 1.00 96.94 98 ARG A C 1
ATOM 707 O O . ARG A 1 98 ? -6.164 -3.575 10.412 1.00 96.94 98 ARG A O 1
ATOM 714 N N . ILE A 1 99 ? -4.687 -1.988 11.047 1.00 97.44 99 ILE A N 1
ATOM 715 C CA . ILE A 1 99 ? -4.503 -1.361 9.735 1.00 97.44 99 ILE A CA 1
ATOM 716 C C . ILE A 1 99 ? -3.096 -1.701 9.251 1.00 97.44 99 ILE A C 1
ATOM 718 O O . ILE A 1 99 ? -2.111 -1.335 9.892 1.00 97.44 99 ILE A O 1
ATOM 722 N N . TRP A 1 100 ? -3.007 -2.393 8.122 1.00 97.88 100 TRP A N 1
ATOM 723 C CA . TRP A 1 100 ? -1.751 -2.785 7.494 1.00 97.88 100 TRP A CA 1
ATOM 724 C C . TRP A 1 100 ? -1.493 -1.977 6.236 1.00 97.88 100 TRP A C 1
ATOM 726 O O . TRP A 1 100 ? -2.417 -1.649 5.492 1.00 97.88 100 TRP A O 1
ATOM 736 N N . GLY A 1 101 ? -0.215 -1.725 5.985 1.00 97.31 101 GLY A N 1
ATOM 737 C CA . GLY A 1 101 ? 0.286 -1.186 4.736 1.00 97.31 101 GLY A CA 1
ATOM 738 C C . GLY A 1 101 ? 0.686 -2.305 3.791 1.00 97.31 101 GLY A C 1
ATOM 739 O O . GLY A 1 101 ? 1.576 -3.087 4.124 1.00 97.31 101 GLY A O 1
ATOM 740 N N . LEU A 1 102 ? 0.054 -2.391 2.624 1.00 96.44 102 LEU A N 1
ATOM 741 C CA . LEU A 1 102 ? 0.385 -3.379 1.605 1.00 96.44 102 LEU A CA 1
ATOM 742 C C . LEU A 1 102 ? 1.006 -2.684 0.399 1.00 96.44 102 LEU A C 1
ATOM 744 O O . LEU A 1 102 ? 0.309 -2.034 -0.379 1.00 96.44 102 LEU A O 1
ATOM 748 N N . ALA A 1 103 ? 2.308 -2.890 0.226 1.00 96.12 103 ALA A N 1
ATOM 749 C CA . ALA A 1 103 ? 2.999 -2.555 -1.006 1.00 96.12 103 ALA A CA 1
ATOM 750 C C . ALA A 1 103 ? 3.074 -3.762 -1.941 1.00 96.12 103 ALA A C 1
ATOM 752 O O . ALA A 1 103 ? 3.335 -4.883 -1.501 1.00 96.12 103 ALA A O 1
ATOM 753 N N . TYR A 1 104 ? 2.883 -3.536 -3.236 1.00 93.44 104 TYR A N 1
ATOM 754 C CA . TYR A 1 104 ? 2.898 -4.597 -4.234 1.00 93.44 104 TYR A CA 1
ATOM 755 C C . TYR A 1 104 ? 3.399 -4.106 -5.594 1.00 93.44 104 TYR A C 1
ATOM 757 O O . TYR A 1 104 ? 3.484 -2.909 -5.882 1.00 93.44 104 TYR A O 1
ATOM 765 N N . THR A 1 105 ? 3.768 -5.063 -6.440 1.00 91.56 105 THR A N 1
ATOM 766 C CA . THR A 1 105 ? 4.052 -4.842 -7.857 1.00 91.56 105 THR A CA 1
ATOM 767 C C . THR A 1 105 ? 3.196 -5.784 -8.691 1.00 91.56 105 THR A C 1
ATOM 769 O O . THR A 1 105 ? 2.938 -6.915 -8.285 1.00 91.56 105 THR A O 1
ATOM 772 N N . GLY A 1 106 ? 2.747 -5.311 -9.854 1.00 79.00 106 GLY A N 1
ATOM 773 C CA . GLY A 1 106 ? 1.793 -6.040 -10.693 1.00 79.00 106 GLY A CA 1
ATOM 774 C C . GLY A 1 106 ? 0.334 -5.698 -10.383 1.00 79.00 106 GLY A C 1
ATOM 775 O O . GLY A 1 106 ? 0.064 -4.758 -9.638 1.00 79.00 106 GLY A O 1
ATOM 776 N N . ASN A 1 107 ? -0.576 -6.448 -11.009 1.00 63.56 107 ASN A N 1
ATOM 777 C CA . ASN A 1 107 ? -2.029 -6.332 -10.857 1.00 63.56 107 ASN A CA 1
ATOM 778 C C . ASN A 1 107 ? -2.601 -7.633 -10.301 1.00 63.56 107 ASN A C 1
ATOM 780 O O . ASN A 1 107 ? -2.080 -8.698 -10.710 1.00 63.56 107 ASN A O 1
#

Radius of gyration: 22.81 Å; Cα contacts (8 Å, |Δi|>4): 170; chains: 1; bounding box: 50×26×63 Å

Mean predicted aligned error: 5.55 Å